Protein AF-A0A533BJF8-F1 (afdb_monomer)

pLDDT: mean 76.31, std 17.97, range [41.19, 97.44]

Mean predicted aligned error: 12.91 Å

Sequence (131 aa):
MIVFSSSARILHMNGPARALLALFGKSHELWPQMAPESMPSILTEFCYDVLAQLHRRSETQDLAQFEMRRICHMVTPPLLLTGFGVPNSTNGEIRVILTLNPLPSTPCVAANSQPLHPLADVHASVSGAIS

Solvent-accessible surface area (backbone atoms only — not comparable to full-atom values): 8268 Å² total; per-residue (Å²): 66,36,32,25,39,76,83,68,36,78,76,44,71,42,70,70,35,53,57,59,54,37,58,75,44,95,59,64,90,47,58,93,77,48,60,71,88,71,54,63,61,73,58,56,52,51,47,51,53,38,50,56,51,42,53,58,28,60,76,67,71,51,81,71,85,56,78,48,78,48,80,41,77,85,32,87,64,32,30,38,38,39,37,31,50,43,78,36,92,88,78,72,50,43,33,36,43,37,36,71,41,76,45,82,78,75,78,82,72,75,75,80,80,73,84,86,75,86,88,78,86,84,90,80,91,82,84,86,86,89,134

Secondary structure (DSSP, 8-state):
-EEE-TTS-EEEE-HHHHHHHGGG-S-TTTTTTS-GGGS-HHHHHHHHHHHHHHHHHHHTT-----EEEEEE-SSSS-EEEEEEEEE-TTT--EEEEEEEEEPP---------------------------

Foldseek 3Di:
DWKAWLQRFTPDDDDVRLVVQCQLDPCSVCVVPDGSVPRDVVVSVVQVVQSVVVVVCVVVVNPDKDKDWDWAVSGPQIWIKIKTWDADPPPRIIMIDIDIDGDDDDPPPPPPPDDDDDDDDDDDDDDDDDD

Nearest PDB structures (foldseek):
  2rs7-assembly1_A  TM=5.213E-01  e=2.007E-01  Mus musculus
  3vyx-assembly1_A  TM=5.472E-01  e=3.088E-01  Homo sapiens
  8ao0-assembly1_A  TM=4.057E-01  e=7.052E-02  synthetic construct
  8b9g-assembly1_A  TM=5.619E-01  e=8.788E-01  Drosophila melanogaster
  1xfn-assembly1_A  TM=4.361E-01  e=3.949E-01  Halorhodospira halophila

Radius of gyration: 28.49 Å; Cα contacts (8 Å, |Δi|>4): 159; chains: 1; bounding box: 38×34×111 Å

Structure (mmCIF, N/CA/C/O backbone):
data_AF-A0A533BJF8-F1
#
_entry.id   AF-A0A533BJF8-F1
#
loop_
_atom_site.group_PDB
_atom_site.id
_atom_site.type_symbol
_atom_site.label_atom_id
_atom_site.label_alt_id
_atom_site.label_comp_id
_atom_site.label_asym_id
_atom_site.label_entity_id
_atom_site.label_seq_id
_atom_site.pdbx_PDB_ins_code
_atom_site.Cartn_x
_atom_site.Cartn_y
_atom_site.Cartn_z
_atom_site.occupancy
_atom_site.B_iso_or_equiv
_atom_site.auth_seq_id
_atom_site.auth_comp_id
_atom_site.auth_asym_id
_atom_site.auth_atom_id
_atom_site.pdbx_PDB_model_num
ATOM 1 N N . MET A 1 1 ? 0.274 -7.224 -1.725 1.00 93.06 1 MET A N 1
ATOM 2 C CA . MET A 1 1 ? -0.357 -6.761 -0.478 1.00 93.06 1 MET A CA 1
ATOM 3 C C . MET A 1 1 ? 0.714 -6.504 0.569 1.00 93.06 1 MET A C 1
ATOM 5 O O . MET A 1 1 ? 1.582 -7.352 0.766 1.00 93.06 1 MET A O 1
ATOM 9 N N . ILE A 1 2 ? 0.637 -5.350 1.221 1.00 92.81 2 ILE A N 1
ATOM 10 C CA . ILE A 1 2 ? 1.441 -4.949 2.375 1.00 92.81 2 ILE A CA 1
ATOM 11 C C . ILE A 1 2 ? 0.457 -4.575 3.483 1.00 92.81 2 ILE A C 1
ATOM 13 O O . ILE A 1 2 ? -0.558 -3.943 3.203 1.00 92.81 2 ILE A O 1
ATOM 17 N N . VAL A 1 3 ? 0.729 -4.985 4.715 1.00 92.12 3 VAL A N 1
ATOM 18 C CA . VAL A 1 3 ? -0.073 -4.633 5.890 1.00 92.12 3 VAL A CA 1
ATOM 19 C C . VAL A 1 3 ? 0.779 -3.776 6.806 1.00 92.12 3 VAL A C 1
ATOM 21 O O . VAL A 1 3 ? 1.897 -4.169 7.142 1.00 92.12 3 VAL A O 1
ATOM 24 N N . PHE A 1 4 ? 0.237 -2.641 7.225 1.00 90.75 4 PHE A N 1
ATOM 25 C CA . PHE A 1 4 ? 0.873 -1.702 8.135 1.00 90.75 4 PHE A CA 1
ATOM 26 C C . PHE A 1 4 ? 0.119 -1.617 9.462 1.00 90.75 4 PHE A C 1
ATOM 28 O O . PHE A 1 4 ? -1.103 -1.783 9.507 1.00 90.75 4 PHE A O 1
ATOM 35 N N . SER A 1 5 ? 0.858 -1.344 10.536 1.00 88.19 5 SER A N 1
ATOM 36 C CA . SER A 1 5 ? 0.302 -0.945 11.828 1.00 88.19 5 SER A CA 1
ATOM 37 C C . SER A 1 5 ? -0.193 0.505 11.806 1.00 88.19 5 SER A C 1
ATOM 39 O O . SER A 1 5 ? 0.076 1.255 10.865 1.00 88.19 5 SER A O 1
ATOM 41 N N . SER A 1 6 ? -0.845 0.928 12.889 1.00 86.25 6 SER A N 1
ATOM 42 C CA . SER A 1 6 ? -1.243 2.321 13.134 1.00 86.25 6 SER A CA 1
ATOM 43 C C . SER A 1 6 ? -0.069 3.309 1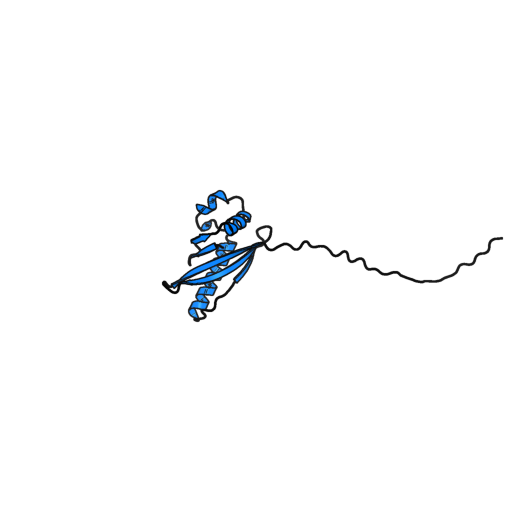3.179 1.00 86.25 6 SER A C 1
ATOM 45 O O . SER A 1 6 ? -0.263 4.500 12.969 1.00 86.25 6 SER A O 1
ATOM 47 N N . SER A 1 7 ? 1.157 2.828 13.405 1.00 85.19 7 SER A N 1
ATOM 48 C CA . SER A 1 7 ? 2.396 3.623 13.353 1.00 85.19 7 SER A CA 1
ATOM 49 C C . SER A 1 7 ? 3.127 3.497 12.009 1.00 85.19 7 SER A C 1
ATOM 51 O O . SER A 1 7 ? 4.339 3.679 11.958 1.00 85.19 7 SER A O 1
ATOM 53 N N . ALA A 1 8 ? 2.426 3.091 10.943 1.00 85.19 8 ALA A N 1
ATOM 54 C CA . ALA A 1 8 ? 2.981 2.868 9.605 1.00 85.19 8 ALA A CA 1
ATOM 55 C C . ALA A 1 8 ? 4.168 1.877 9.555 1.00 85.19 8 ALA A C 1
ATOM 57 O O . ALA A 1 8 ? 4.993 1.917 8.643 1.00 85.19 8 ALA A O 1
ATOM 58 N N . ARG A 1 9 ? 4.251 0.932 10.504 1.00 85.75 9 ARG A N 1
ATOM 59 C CA . ARG A 1 9 ? 5.259 -0.142 10.477 1.00 85.75 9 ARG A CA 1
ATOM 60 C C . ARG A 1 9 ? 4.735 -1.329 9.682 1.00 85.75 9 ARG A C 1
ATOM 62 O O . ARG A 1 9 ? 3.589 -1.729 9.871 1.00 85.75 9 ARG A O 1
ATOM 69 N N . ILE A 1 10 ? 5.572 -1.929 8.839 1.00 86.88 10 ILE A N 1
ATOM 70 C CA . ILE A 1 10 ? 5.205 -3.129 8.078 1.00 86.88 10 ILE A CA 1
ATOM 71 C C . ILE A 1 10 ? 4.997 -4.293 9.052 1.00 86.88 10 ILE A C 1
ATOM 73 O O . ILE A 1 10 ? 5.917 -4.700 9.755 1.00 86.88 10 ILE A O 1
ATOM 77 N N . LEU A 1 11 ? 3.789 -4.845 9.063 1.00 88.62 11 LEU A N 1
ATOM 78 C CA . LEU A 1 11 ? 3.435 -6.064 9.791 1.00 88.62 11 LEU A CA 1
ATOM 79 C C . LEU A 1 11 ? 3.532 -7.296 8.890 1.00 88.62 11 LEU A C 1
ATOM 81 O O . LEU A 1 11 ? 3.864 -8.386 9.345 1.00 88.62 11 LEU A O 1
ATOM 85 N N . HIS A 1 12 ? 3.228 -7.128 7.603 1.00 89.81 12 HIS A N 1
ATOM 86 C CA . HIS A 1 12 ? 3.287 -8.201 6.621 1.00 89.81 12 HIS A CA 1
ATOM 87 C C . HIS A 1 12 ? 3.536 -7.650 5.217 1.00 89.81 12 HIS A C 1
ATOM 89 O O . HIS A 1 12 ? 3.031 -6.591 4.852 1.00 89.81 12 HIS A O 1
ATOM 95 N N . MET A 1 13 ? 4.263 -8.407 4.397 1.00 89.56 13 MET A N 1
ATOM 96 C CA . MET A 1 13 ? 4.459 -8.120 2.979 1.00 89.56 13 MET A CA 1
ATOM 97 C C . MET A 1 13 ? 4.541 -9.426 2.197 1.00 89.56 13 MET A C 1
ATOM 99 O O . MET A 1 13 ? 5.425 -10.250 2.445 1.00 89.56 13 MET A O 1
ATOM 103 N N . ASN A 1 14 ? 3.646 -9.588 1.223 1.00 90.75 14 ASN A N 1
ATOM 104 C CA . ASN A 1 14 ? 3.658 -10.758 0.354 1.00 90.75 14 ASN A CA 1
ATOM 105 C C . ASN A 1 14 ? 4.716 -10.647 -0.765 1.00 90.75 14 ASN A C 1
ATOM 107 O O . ASN A 1 14 ? 5.244 -9.569 -1.045 1.00 90.75 14 ASN A O 1
ATOM 111 N N . GLY A 1 15 ? 5.016 -11.774 -1.419 1.00 89.00 15 GLY A N 1
ATOM 112 C CA . GLY A 1 15 ? 6.028 -11.860 -2.483 1.00 89.00 15 GLY A CA 1
ATOM 113 C C . GLY A 1 15 ? 5.815 -10.874 -3.643 1.00 89.00 15 GLY A C 1
ATOM 114 O O . GLY A 1 15 ? 6.734 -10.115 -3.944 1.00 89.00 15 GLY A O 1
ATOM 115 N N . PRO A 1 16 ? 4.615 -10.801 -4.254 1.00 92.50 16 PRO A N 1
ATOM 116 C CA . PRO A 1 16 ? 4.354 -9.863 -5.347 1.00 92.50 16 PRO A CA 1
ATOM 117 C C . PRO A 1 16 ? 4.570 -8.392 -4.974 1.00 92.50 16 PRO A C 1
ATOM 119 O O . PRO A 1 16 ? 5.149 -7.643 -5.753 1.00 92.50 16 PRO A O 1
ATOM 122 N N . ALA A 1 17 ? 4.158 -7.967 -3.772 1.00 91.25 17 ALA A N 1
ATOM 123 C CA . ALA A 1 17 ? 4.425 -6.600 -3.327 1.00 91.25 17 ALA A CA 1
ATOM 124 C C . ALA A 1 17 ? 5.924 -6.336 -3.175 1.00 91.25 17 ALA A C 1
ATOM 126 O O . ALA A 1 17 ? 6.391 -5.285 -3.597 1.00 91.25 17 ALA A O 1
ATOM 127 N N . ARG A 1 18 ? 6.677 -7.296 -2.627 1.00 87.88 18 ARG A N 1
ATOM 128 C CA . ARG A 1 18 ? 8.136 -7.195 -2.501 1.00 87.88 18 ARG A CA 1
ATOM 129 C C . ARG A 1 18 ? 8.815 -7.030 -3.863 1.00 87.88 18 ARG A C 1
ATOM 131 O O . ARG A 1 18 ? 9.669 -6.163 -4.010 1.00 87.88 18 ARG A O 1
ATOM 138 N N . ALA A 1 19 ? 8.386 -7.802 -4.861 1.00 87.62 19 ALA A N 1
ATOM 139 C CA . ALA A 1 19 ? 8.899 -7.698 -6.226 1.00 87.62 19 ALA A CA 1
ATOM 140 C C . ALA A 1 19 ? 8.613 -6.322 -6.855 1.00 87.62 19 ALA A C 1
ATOM 142 O O . ALA A 1 19 ? 9.489 -5.742 -7.487 1.00 87.62 19 ALA A O 1
ATOM 143 N N . LEU A 1 20 ? 7.416 -5.762 -6.645 1.00 90.19 20 LEU A N 1
ATOM 144 C CA . LEU A 1 20 ? 7.073 -4.424 -7.146 1.00 90.19 20 LEU A CA 1
ATOM 145 C C . LEU A 1 20 ? 7.812 -3.306 -6.405 1.00 90.19 20 LEU A C 1
ATOM 147 O O . LEU A 1 20 ? 8.180 -2.305 -7.012 1.00 90.19 20 LEU A O 1
ATOM 151 N N . LEU A 1 21 ? 8.075 -3.476 -5.110 1.00 87.12 21 LEU A N 1
ATOM 152 C CA . LEU A 1 21 ? 8.885 -2.532 -4.339 1.00 87.12 21 LEU A CA 1
ATOM 153 C C . LEU A 1 21 ? 10.341 -2.499 -4.797 1.00 87.12 21 LEU A C 1
ATOM 155 O O . LEU A 1 21 ? 10.958 -1.438 -4.764 1.00 87.12 21 LEU A O 1
ATOM 159 N N . ALA A 1 22 ? 10.867 -3.622 -5.293 1.00 83.31 22 ALA A N 1
ATOM 160 C CA . ALA A 1 22 ? 12.203 -3.687 -5.883 1.00 83.31 22 ALA A CA 1
ATOM 161 C C . ALA A 1 22 ? 12.383 -2.717 -7.066 1.00 83.31 22 ALA A C 1
ATOM 163 O O . ALA A 1 22 ? 13.503 -2.310 -7.365 1.00 83.31 22 ALA A O 1
ATOM 164 N N . LEU A 1 23 ? 11.292 -2.308 -7.726 1.00 85.56 23 LEU A N 1
ATOM 165 C CA . LEU A 1 23 ? 11.344 -1.349 -8.831 1.00 85.56 23 LEU A CA 1
ATOM 166 C C . LEU A 1 23 ? 11.779 0.054 -8.380 1.00 85.56 23 LEU A C 1
ATOM 168 O O . LEU A 1 23 ? 12.269 0.822 -9.202 1.00 85.56 23 LEU A O 1
ATOM 172 N N . PHE A 1 24 ? 11.641 0.387 -7.091 1.00 82.94 24 PHE A N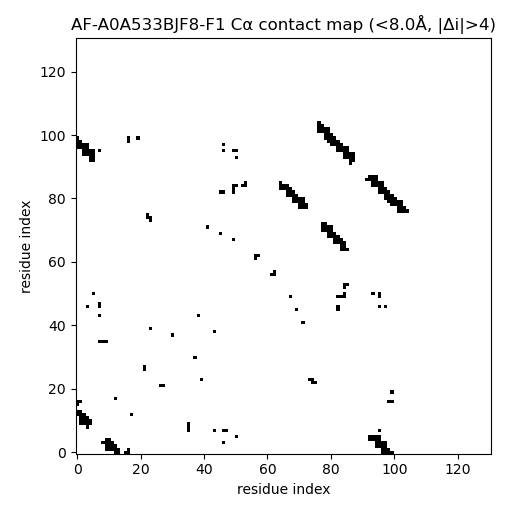 1
ATOM 173 C CA . PHE A 1 24 ? 12.067 1.677 -6.539 1.00 82.94 24 PHE A CA 1
ATOM 174 C C . PHE A 1 24 ? 13.594 1.787 -6.354 1.00 82.94 24 PHE A C 1
ATOM 176 O O . PHE A 1 24 ? 14.085 2.880 -6.080 1.00 82.94 24 PHE A O 1
ATOM 183 N N . GLY A 1 25 ? 14.366 0.701 -6.512 1.00 70.56 25 GLY A N 1
ATOM 184 C CA . GLY A 1 25 ? 15.833 0.738 -6.454 1.00 70.56 25 GLY A CA 1
ATOM 185 C C . GLY A 1 25 ? 16.500 -0.584 -6.048 1.00 70.56 25 GLY A C 1
ATOM 186 O O . GLY A 1 25 ? 15.856 -1.516 -5.578 1.00 70.56 25 GLY A O 1
ATOM 187 N N . LYS A 1 26 ? 17.834 -0.654 -6.198 1.00 54.59 26 LYS A N 1
A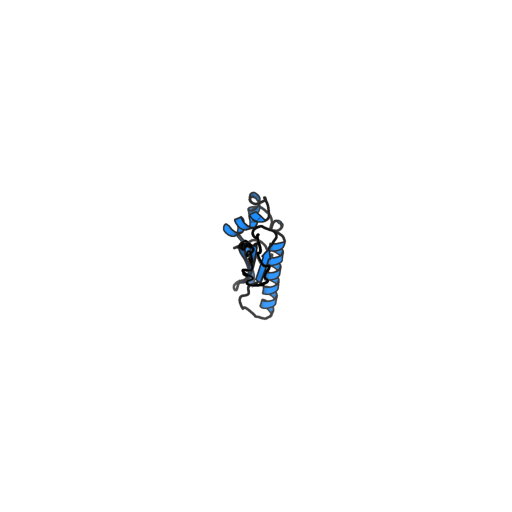TOM 188 C CA . LYS A 1 26 ? 18.668 -1.876 -6.081 1.00 54.59 26 LYS A CA 1
ATOM 189 C C . LYS A 1 26 ? 18.748 -2.530 -4.685 1.00 54.59 26 LYS A C 1
ATOM 191 O O . LYS A 1 26 ? 19.473 -3.505 -4.522 1.00 54.59 26 LYS A O 1
ATOM 196 N N . SER A 1 27 ? 18.024 -2.053 -3.677 1.00 51.16 27 SER A N 1
ATOM 197 C CA . SER A 1 27 ? 18.207 -2.473 -2.274 1.00 51.16 27 SER A CA 1
ATOM 198 C C . SER A 1 27 ? 17.443 -3.748 -1.871 1.00 51.16 27 SER A C 1
ATOM 200 O O . SER A 1 27 ? 17.300 -4.017 -0.680 1.00 51.16 27 SER A O 1
ATOM 202 N N . HIS A 1 28 ? 16.944 -4.539 -2.830 1.00 49.12 28 HIS A N 1
ATOM 203 C CA . HIS A 1 28 ? 16.034 -5.676 -2.602 1.00 49.12 28 HIS A CA 1
ATOM 204 C C . HIS A 1 28 ? 16.537 -6.705 -1.567 1.00 49.12 28 HIS A C 1
ATOM 206 O O . HIS A 1 28 ? 15.730 -7.287 -0.842 1.00 49.12 28 HIS A O 1
ATOM 212 N N . GLU A 1 29 ? 17.853 -6.899 -1.444 1.00 49.56 29 GLU A N 1
ATOM 213 C CA . GLU A 1 29 ? 18.448 -7.877 -0.518 1.00 49.56 29 GLU A CA 1
ATOM 214 C C . GLU A 1 29 ? 18.397 -7.449 0.960 1.00 49.56 29 GLU A C 1
ATOM 216 O O . GLU A 1 29 ? 18.461 -8.295 1.849 1.00 49.56 29 GLU A O 1
ATOM 221 N N . LEU A 1 30 ? 18.218 -6.155 1.247 1.00 51.31 3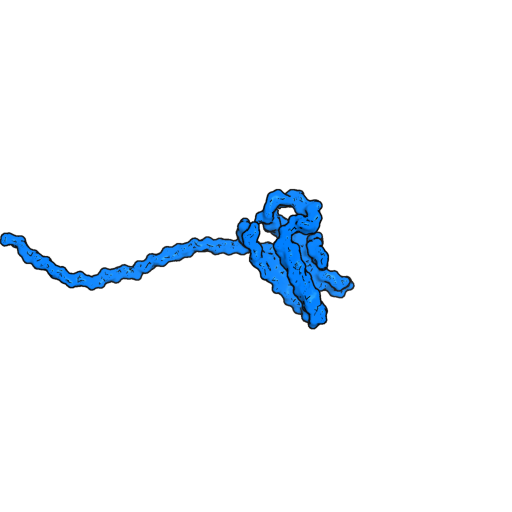0 LEU A N 1
ATOM 222 C CA . LEU A 1 30 ? 18.281 -5.609 2.611 1.00 51.31 30 LEU A CA 1
ATOM 223 C C . LEU A 1 30 ? 16.905 -5.325 3.227 1.00 51.31 30 LEU A C 1
ATOM 225 O O . LEU A 1 30 ? 16.804 -5.096 4.428 1.00 51.31 30 LEU A O 1
ATOM 229 N N . TRP A 1 31 ? 15.825 -5.380 2.447 1.00 55.47 31 TRP A N 1
ATOM 230 C CA . TRP A 1 31 ? 14.481 -4.994 2.898 1.00 55.47 31 TRP A CA 1
ATOM 231 C C . TRP A 1 31 ? 13.863 -5.823 4.036 1.00 55.47 31 TRP A C 1
ATOM 233 O O . TRP A 1 31 ? 13.112 -5.246 4.818 1.00 55.47 31 TRP A O 1
ATOM 243 N N . PRO A 1 32 ? 14.141 -7.134 4.201 1.00 48.41 32 PRO A N 1
ATOM 244 C CA . PRO A 1 32 ? 13.693 -7.860 5.393 1.00 48.41 32 PRO A CA 1
ATOM 245 C C . PRO A 1 32 ? 14.340 -7.352 6.695 1.00 48.41 32 PRO A C 1
ATOM 247 O O . PRO A 1 32 ? 13.779 -7.567 7.763 1.00 48.41 32 PRO A O 1
ATOM 250 N N . GLN A 1 33 ? 15.510 -6.709 6.596 1.00 48.75 33 GLN A N 1
ATOM 251 C CA . GLN A 1 33 ? 16.366 -6.279 7.712 1.00 48.75 33 GLN A CA 1
ATOM 252 C C . GLN A 1 33 ? 16.363 -4.753 7.910 1.00 48.75 33 GLN A C 1
ATOM 254 O O . GLN A 1 33 ? 16.933 -4.237 8.868 1.00 48.75 33 GLN A O 1
ATOM 259 N N . MET A 1 34 ? 15.768 -4.013 6.979 1.00 49.12 34 MET A N 1
ATOM 260 C CA . MET A 1 34 ? 15.799 -2.560 6.954 1.00 49.12 34 MET A CA 1
ATOM 261 C C . MET A 1 34 ? 14.678 -1.991 7.831 1.00 49.12 34 MET A C 1
ATOM 263 O O . MET A 1 34 ? 13.522 -2.408 7.741 1.00 49.12 34 MET A O 1
ATOM 267 N N . ALA A 1 35 ? 15.027 -1.038 8.697 1.00 52.41 35 ALA A N 1
ATOM 268 C CA . ALA A 1 35 ? 14.076 -0.341 9.558 1.00 52.41 35 ALA A CA 1
ATOM 269 C C . ALA A 1 35 ? 12.966 0.338 8.717 1.00 52.41 35 ALA A C 1
ATOM 271 O O . ALA A 1 35 ? 13.210 0.647 7.546 1.00 52.41 35 ALA A O 1
ATOM 272 N N . PRO A 1 36 ? 11.759 0.583 9.274 1.00 50.34 36 PRO A N 1
ATOM 273 C CA . PRO A 1 36 ? 10.624 1.203 8.571 1.00 50.34 36 PRO A CA 1
ATOM 274 C C . PRO A 1 36 ? 10.973 2.470 7.770 1.00 50.34 36 PRO A C 1
ATOM 276 O O . PRO A 1 36 ? 10.358 2.726 6.737 1.00 50.34 36 PRO A O 1
ATOM 279 N N . GLU A 1 37 ? 12.015 3.193 8.192 1.00 52.28 37 GLU A N 1
ATOM 280 C CA . GLU A 1 37 ? 12.620 4.346 7.500 1.00 52.28 37 GLU A CA 1
ATOM 281 C C . GLU A 1 37 ? 13.118 4.052 6.065 1.00 52.28 37 GLU A C 1
ATOM 283 O O . GLU A 1 37 ? 13.420 4.975 5.316 1.00 52.28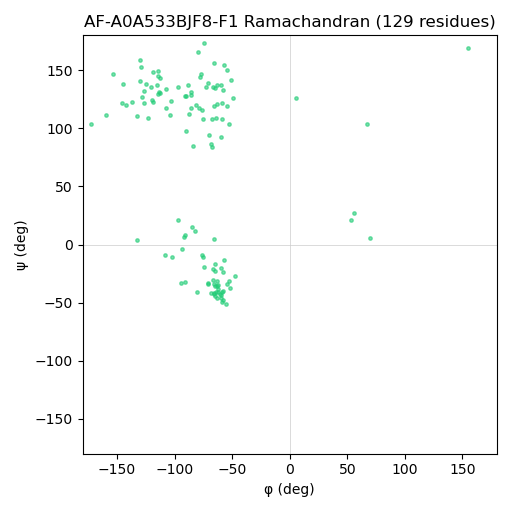 37 GLU A O 1
ATOM 288 N N . SER A 1 38 ? 13.222 2.782 5.666 1.00 64.44 38 SER A N 1
ATOM 289 C CA . SER A 1 38 ? 13.784 2.355 4.372 1.00 64.44 38 SER A CA 1
ATOM 290 C C . SER A 1 38 ? 12.732 2.160 3.275 1.00 64.44 38 SER A C 1
ATOM 292 O O . SER A 1 38 ? 13.066 1.846 2.131 1.00 64.44 38 SER A O 1
ATOM 294 N N . MET A 1 39 ? 11.451 2.310 3.622 1.00 74.25 39 MET A N 1
ATOM 295 C CA . MET A 1 39 ? 10.352 2.321 2.662 1.00 74.25 39 MET A CA 1
ATOM 296 C C . MET A 1 39 ? 10.396 3.629 1.845 1.00 74.25 39 MET A C 1
ATOM 298 O O . MET A 1 39 ? 10.609 4.691 2.432 1.00 74.25 39 MET A O 1
ATOM 302 N N . PRO A 1 40 ? 10.146 3.606 0.519 1.00 81.56 40 PRO A N 1
ATOM 303 C CA . PRO A 1 40 ? 9.958 4.806 -0.279 1.00 81.56 40 PRO A CA 1
ATOM 304 C C . PRO A 1 40 ? 8.951 5.728 0.399 1.00 81.56 40 PRO A C 1
ATOM 306 O O . PRO A 1 40 ? 7.831 5.301 0.697 1.00 81.56 40 PRO A O 1
ATOM 309 N N . SER A 1 41 ? 9.346 6.983 0.623 1.00 83.06 41 SER A N 1
ATOM 310 C CA . SER A 1 41 ? 8.546 7.954 1.377 1.00 83.06 41 SER A CA 1
ATOM 311 C C . SER A 1 41 ? 7.120 8.054 0.843 1.00 83.06 41 SER A C 1
ATOM 313 O O . SER A 1 41 ? 6.181 8.062 1.627 1.00 83.06 41 SER A O 1
ATOM 315 N N . ILE A 1 42 ? 6.943 7.973 -0.480 1.00 87.50 42 ILE A N 1
ATOM 316 C CA . ILE A 1 42 ? 5.636 8.001 -1.146 1.00 87.50 42 ILE A CA 1
ATOM 317 C C . ILE A 1 42 ? 4.648 6.944 -0.628 1.00 87.50 42 ILE A C 1
ATOM 319 O O . ILE A 1 42 ? 3.442 7.189 -0.583 1.00 87.50 42 ILE A O 1
ATOM 323 N N . LEU A 1 43 ? 5.134 5.763 -0.237 1.00 88.25 43 LEU A N 1
ATOM 324 C CA . LEU A 1 43 ? 4.293 4.688 0.289 1.00 88.25 43 LEU A CA 1
ATOM 325 C C . LEU A 1 43 ? 3.966 4.924 1.756 1.00 88.25 43 LEU A C 1
ATOM 327 O O . LEU A 1 43 ? 2.825 4.718 2.162 1.00 88.25 43 LEU A O 1
ATOM 331 N N . THR A 1 44 ? 4.948 5.381 2.529 1.00 87.12 44 THR A N 1
ATOM 332 C CA . THR A 1 44 ? 4.770 5.736 3.937 1.00 87.12 44 THR A CA 1
ATOM 333 C C . THR A 1 44 ? 3.790 6.904 4.087 1.00 87.12 44 THR A C 1
ATOM 335 O O . THR A 1 44 ? 2.841 6.811 4.860 1.00 87.12 44 THR A O 1
ATOM 338 N N . GLU A 1 45 ? 3.943 7.957 3.284 1.00 91.25 45 GLU A N 1
ATOM 339 C CA . GLU A 1 45 ? 3.027 9.101 3.198 1.00 91.25 45 GLU A CA 1
ATOM 340 C C . GLU A 1 45 ? 1.612 8.657 2.824 1.00 91.25 45 GLU A C 1
ATOM 342 O O . GLU A 1 45 ? 0.648 9.011 3.497 1.00 91.25 45 GLU A O 1
ATOM 347 N N . PHE A 1 46 ? 1.478 7.811 1.797 1.00 94.62 46 PHE A N 1
ATOM 348 C CA . PHE A 1 46 ? 0.173 7.284 1.410 1.00 94.62 46 PHE A CA 1
ATOM 349 C C . PHE A 1 46 ? -0.477 6.451 2.527 1.00 94.62 46 PHE A C 1
ATOM 351 O O . PHE A 1 46 ? -1.690 6.514 2.714 1.00 94.62 46 PHE A O 1
ATOM 358 N N . CYS A 1 47 ? 0.305 5.707 3.313 1.00 92.19 47 CYS A N 1
ATOM 359 C CA . CYS A 1 47 ? -0.219 4.996 4.479 1.00 92.19 47 CYS A CA 1
ATOM 360 C C . CYS A 1 47 ? -0.709 5.959 5.567 1.00 92.19 47 CYS A C 1
ATOM 362 O O . CYS A 1 47 ? -1.779 5.728 6.130 1.00 92.19 47 CYS A O 1
ATOM 364 N N . TYR A 1 48 ? 0.022 7.043 5.839 1.00 92.75 48 TYR A N 1
ATOM 365 C CA . TYR A 1 48 ? -0.424 8.075 6.779 1.00 92.75 48 TYR A CA 1
ATOM 366 C C . TYR A 1 48 ? -1.715 8.760 6.323 1.00 92.75 48 TYR A C 1
ATOM 368 O O . TYR A 1 48 ? -2.598 8.987 7.149 1.00 92.75 48 TYR A O 1
ATOM 376 N N . ASP A 1 49 ? -1.879 9.002 5.022 1.00 95.12 49 ASP A N 1
ATOM 377 C CA . ASP A 1 49 ? -3.122 9.547 4.467 1.00 95.12 49 ASP A CA 1
ATOM 378 C C . ASP A 1 49 ? -4.321 8.615 4.727 1.00 95.12 49 ASP A C 1
ATOM 380 O O . ASP A 1 49 ? -5.396 9.070 5.131 1.00 95.12 49 ASP A O 1
ATOM 384 N N . VAL A 1 50 ? -4.132 7.300 4.552 1.00 94.44 50 VAL A N 1
ATOM 385 C CA . VAL A 1 50 ? -5.161 6.284 4.844 1.00 94.44 50 VAL A CA 1
ATOM 386 C C . VAL A 1 50 ? -5.485 6.241 6.336 1.00 94.44 50 VAL A C 1
ATOM 388 O O . VAL A 1 50 ? -6.659 6.223 6.704 1.00 94.44 50 VAL A O 1
ATOM 391 N N . LEU A 1 51 ? -4.470 6.276 7.204 1.00 91.19 51 LEU A N 1
ATOM 392 C CA . LEU A 1 51 ? -4.660 6.325 8.657 1.00 91.19 51 LEU A CA 1
ATOM 393 C C . LEU A 1 51 ? -5.450 7.566 9.083 1.00 91.19 51 LEU A C 1
ATOM 395 O O . LEU A 1 51 ? -6.410 7.455 9.842 1.00 91.19 51 LEU A O 1
ATOM 399 N N . ALA A 1 52 ? -5.097 8.738 8.555 1.00 92.00 52 ALA A N 1
ATOM 400 C CA . ALA A 1 52 ? -5.781 9.990 8.859 1.00 92.00 52 ALA A CA 1
ATOM 401 C C . ALA A 1 52 ? -7.249 9.983 8.400 1.00 92.00 52 ALA A C 1
ATOM 403 O O . ALA A 1 52 ? -8.115 10.556 9.063 1.00 92.00 52 ALA A O 1
ATOM 404 N N . GLN A 1 53 ? -7.557 9.339 7.270 1.00 91.69 53 GLN A N 1
ATOM 405 C CA . GLN A 1 53 ? -8.943 9.145 6.837 1.00 91.69 53 GLN A CA 1
ATOM 406 C C . GLN A 1 53 ? -9.705 8.181 7.749 1.00 91.69 53 GLN A C 1
ATOM 408 O O . GLN A 1 53 ? -10.846 8.467 8.106 1.00 91.69 53 GLN A O 1
ATOM 413 N N . LEU A 1 54 ? -9.082 7.077 8.168 1.00 88.06 54 LEU A N 1
ATOM 414 C CA . LEU A 1 54 ? -9.726 6.129 9.075 1.00 88.06 54 LEU A CA 1
ATOM 415 C C . LEU A 1 54 ? -9.992 6.746 10.455 1.00 88.06 54 LEU A C 1
ATOM 417 O O . LEU A 1 54 ? -11.089 6.574 10.979 1.00 88.06 54 LEU A O 1
ATOM 421 N N . HIS A 1 55 ? -9.049 7.507 11.019 1.00 86.69 55 HIS A N 1
ATOM 422 C CA . HIS A 1 55 ? -9.257 8.199 12.296 1.00 86.69 55 HIS A CA 1
ATOM 423 C C . HIS A 1 55 ? -10.450 9.160 12.237 1.00 86.69 55 HIS A C 1
ATOM 425 O O . HIS A 1 55 ? -11.360 9.043 13.054 1.00 86.69 55 HIS A O 1
ATOM 431 N N . ARG A 1 56 ? -10.525 10.020 11.214 1.00 87.50 56 ARG A N 1
ATOM 432 C CA . ARG A 1 56 ? -11.665 10.938 11.042 1.00 87.50 56 ARG A CA 1
ATOM 433 C C . ARG A 1 56 ? -13.005 10.213 10.941 1.00 87.50 56 ARG A C 1
ATOM 435 O O . ARG A 1 56 ? -13.988 10.653 11.521 1.00 87.50 56 ARG A O 1
ATOM 442 N N . ARG A 1 57 ? -13.049 9.086 10.230 1.00 84.62 57 ARG A N 1
ATOM 443 C CA . ARG A 1 57 ? -14.272 8.277 10.097 1.00 84.62 57 ARG A CA 1
ATOM 444 C C . ARG A 1 57 ? -14.655 7.561 11.390 1.00 84.62 57 ARG A C 1
ATOM 446 O O . ARG A 1 57 ? -15.840 7.416 11.684 1.00 84.62 57 ARG A O 1
ATOM 453 N N . SER A 1 58 ? -13.661 7.152 12.180 1.00 79.69 58 SER A N 1
ATOM 454 C CA . SER A 1 58 ? -13.900 6.548 13.492 1.00 79.69 58 SER A CA 1
ATOM 455 C C . SER A 1 58 ? -14.545 7.536 14.470 1.00 79.69 58 SER A C 1
ATOM 457 O O . SER A 1 58 ? -15.442 7.148 15.214 1.00 79.69 58 SER A O 1
ATOM 459 N N . GLU A 1 59 ? -14.175 8.820 14.404 1.00 80.00 59 GLU A N 1
ATOM 460 C CA . GLU A 1 59 ? -14.791 9.892 15.200 1.00 80.00 59 GLU A CA 1
ATOM 461 C C . GLU A 1 59 ? -16.261 10.123 14.822 1.00 80.00 59 GLU A C 1
ATOM 463 O O . GLU A 1 59 ? -17.087 10.408 15.687 1.00 80.00 59 GLU A O 1
ATOM 468 N N . THR A 1 60 ? -16.616 9.956 13.544 1.00 79.50 60 THR A N 1
ATOM 469 C CA . THR A 1 60 ? -17.984 10.168 13.045 1.00 79.50 60 THR A CA 1
ATOM 470 C C . THR A 1 60 ? -18.856 8.909 13.067 1.00 79.50 60 THR A C 1
ATOM 472 O O . THR A 1 60 ? -19.952 8.939 12.513 1.00 79.50 60 THR A O 1
ATOM 475 N N . GLN A 1 61 ? -18.389 7.803 13.668 1.00 69.31 61 GLN A N 1
ATOM 476 C CA . GLN A 1 61 ? -19.043 6.479 13.643 1.00 69.31 61 GLN A CA 1
ATOM 477 C C . GLN A 1 61 ? -19.375 5.970 12.223 1.00 69.31 61 GLN A C 1
ATOM 479 O O . GLN A 1 61 ? -20.207 5.078 12.049 1.00 69.31 61 GLN A O 1
ATOM 484 N N . ASP A 1 62 ? -18.695 6.497 11.201 1.00 71.38 62 ASP A N 1
ATOM 485 C CA . ASP A 1 62 ? -18.831 6.040 9.821 1.00 71.38 62 ASP A CA 1
ATOM 486 C C . ASP A 1 62 ? -17.914 4.832 9.616 1.00 71.38 62 ASP A C 1
ATOM 488 O O . ASP A 1 62 ? -16.763 4.943 9.197 1.00 71.38 62 ASP A O 1
ATOM 492 N N . LEU A 1 63 ? -18.423 3.655 9.981 1.00 63.47 63 LEU A N 1
ATOM 493 C CA . LEU A 1 63 ? -17.696 2.387 9.892 1.00 63.47 63 LEU A CA 1
ATOM 494 C C . LEU A 1 63 ? -17.733 1.771 8.484 1.00 63.47 63 LEU A C 1
ATOM 496 O O . LEU A 1 63 ? -17.375 0.602 8.314 1.00 63.47 63 LEU A O 1
ATOM 500 N N . ALA A 1 64 ? -18.175 2.520 7.469 1.00 72.06 64 ALA A N 1
ATOM 501 C CA . ALA A 1 64 ? -18.137 2.046 6.097 1.00 72.06 64 ALA A CA 1
ATOM 502 C C . ALA A 1 64 ? -16.686 1.810 5.648 1.00 72.06 64 ALA A C 1
ATOM 504 O O . ALA A 1 64 ? -15.785 2.619 5.891 1.00 72.06 64 ALA A O 1
ATOM 505 N N . GLN A 1 65 ? -16.463 0.693 4.953 1.00 72.69 65 GLN A N 1
ATOM 506 C CA . GLN A 1 65 ? -15.182 0.441 4.300 1.00 72.69 65 GLN A CA 1
ATOM 507 C C . GLN A 1 65 ? -14.904 1.553 3.285 1.00 72.69 65 GLN A C 1
ATOM 509 O O . GLN A 1 65 ? -15.792 1.955 2.531 1.00 72.69 65 GLN A O 1
ATOM 514 N N . PHE A 1 66 ? -13.664 2.033 3.252 1.00 87.06 66 PHE A N 1
ATOM 515 C CA . PHE A 1 66 ? -13.234 3.037 2.290 1.00 87.06 66 PHE A CA 1
ATOM 516 C C . PHE A 1 66 ? -11.953 2.612 1.585 1.00 87.06 66 PHE A C 1
ATOM 518 O O . PHE A 1 66 ? -11.122 1.881 2.128 1.00 87.06 66 PHE A O 1
ATOM 525 N N . GLU A 1 67 ? -11.805 3.122 0.370 1.00 92.44 67 GLU A N 1
ATOM 526 C CA . GLU A 1 67 ? -10.644 2.920 -0.479 1.00 92.44 67 GLU A CA 1
ATOM 527 C C . GLU A 1 67 ? -10.016 4.278 -0.796 1.00 92.44 67 GLU A C 1
ATOM 529 O O . GLU A 1 67 ? -10.709 5.235 -1.147 1.00 92.44 67 GLU A O 1
ATOM 534 N N . MET A 1 68 ? -8.693 4.358 -0.704 1.00 95.69 68 MET A N 1
ATOM 535 C CA . MET A 1 68 ? -7.913 5.454 -1.272 1.00 95.69 68 MET A CA 1
ATOM 536 C C . MET A 1 68 ? -7.058 4.927 -2.411 1.00 95.69 68 MET A C 1
ATOM 538 O O . MET A 1 68 ? -6.527 3.821 -2.329 1.00 95.69 68 MET A O 1
ATOM 542 N N . ARG A 1 69 ? -6.884 5.730 -3.463 1.00 97.00 69 ARG A N 1
ATOM 543 C CA . ARG A 1 69 ? -6.075 5.375 -4.634 1.00 97.00 69 ARG A CA 1
ATOM 544 C C . ARG A 1 69 ? -5.097 6.492 -4.973 1.00 97.00 69 ARG A C 1
ATOM 546 O O . ARG A 1 69 ? -5.458 7.664 -4.919 1.00 97.00 69 ARG A O 1
ATOM 553 N N . ARG A 1 70 ? -3.876 6.131 -5.364 1.00 96.31 70 ARG A N 1
ATOM 554 C CA . ARG A 1 70 ? -2.852 7.061 -5.863 1.00 96.31 70 ARG A CA 1
ATOM 555 C C . ARG A 1 70 ? -2.035 6.381 -6.955 1.00 96.31 70 ARG A C 1
ATOM 557 O O . ARG A 1 70 ? -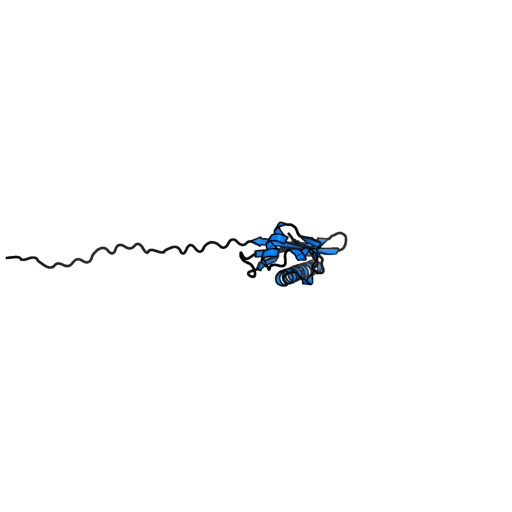1.686 5.215 -6.818 1.00 96.31 70 ARG A O 1
ATOM 564 N N . ILE A 1 71 ? -1.717 7.095 -8.032 1.00 95.38 71 ILE A N 1
ATOM 565 C CA . ILE A 1 71 ? -0.776 6.600 -9.045 1.00 95.38 71 ILE A CA 1
ATOM 566 C C . ILE A 1 71 ? 0.631 7.061 -8.659 1.00 95.38 71 ILE A C 1
ATOM 568 O O . ILE A 1 71 ? 0.859 8.239 -8.394 1.00 95.38 71 ILE A O 1
ATOM 572 N N . CYS A 1 72 ? 1.572 6.123 -8.606 1.00 92.62 72 CYS A N 1
ATOM 573 C CA . CYS A 1 72 ? 2.981 6.360 -8.343 1.00 92.62 72 CYS A CA 1
ATOM 574 C C . CYS A 1 72 ? 3.775 6.260 -9.650 1.00 92.62 72 CYS A C 1
ATOM 576 O O . CYS A 1 72 ? 3.928 5.177 -10.215 1.00 92.62 72 CYS A O 1
ATOM 578 N N . HIS A 1 73 ? 4.300 7.397 -10.106 1.00 91.94 73 HIS A N 1
ATOM 579 C CA . HIS A 1 73 ? 5.091 7.510 -11.337 1.00 91.94 73 HIS A CA 1
ATOM 580 C C . HIS A 1 73 ? 6.607 7.361 -11.114 1.00 91.94 73 HIS A C 1
ATOM 582 O O . HIS A 1 73 ? 7.383 7.561 -12.040 1.00 91.94 73 HIS A O 1
ATOM 588 N N . MET A 1 74 ? 7.044 7.019 -9.896 1.00 87.38 74 MET A N 1
ATOM 589 C CA . MET A 1 74 ? 8.471 6.905 -9.552 1.00 87.38 74 MET A CA 1
ATOM 590 C C . MET A 1 74 ? 9.140 5.636 -10.097 1.00 87.38 74 MET A C 1
ATOM 592 O O . MET A 1 74 ? 10.358 5.511 -10.037 1.00 87.38 74 MET A O 1
ATOM 596 N N . VAL A 1 75 ? 8.352 4.690 -10.604 1.00 87.44 75 VAL A N 1
ATOM 597 C CA . VAL A 1 75 ? 8.823 3.420 -11.160 1.00 87.44 75 VAL A CA 1
ATOM 598 C C . VAL A 1 75 ? 8.193 3.185 -12.526 1.00 87.44 75 VAL A C 1
ATOM 600 O O . VAL A 1 75 ? 7.156 3.766 -12.850 1.00 87.44 75 VAL A O 1
ATOM 603 N N . THR A 1 76 ? 8.828 2.339 -13.339 1.00 87.81 76 THR A N 1
ATOM 604 C CA . THR A 1 76 ? 8.318 1.949 -14.659 1.00 87.81 76 THR A CA 1
ATOM 605 C C . THR A 1 76 ? 8.093 0.434 -14.701 1.00 87.81 76 THR A C 1
ATOM 607 O O . THR A 1 76 ? 9.042 -0.309 -14.446 1.00 87.81 76 THR A O 1
ATOM 610 N N . PRO A 1 77 ? 6.877 -0.039 -15.033 1.00 90.62 77 PRO A N 1
ATOM 611 C CA . PRO A 1 77 ? 5.660 0.753 -15.266 1.00 90.62 77 PRO A CA 1
ATOM 612 C C . PRO A 1 77 ? 5.167 1.466 -13.986 1.00 90.62 77 PRO A C 1
ATOM 614 O O . PRO A 1 77 ? 5.472 0.990 -12.890 1.00 90.62 77 PRO A O 1
ATOM 617 N N . PRO A 1 78 ? 4.397 2.573 -14.096 1.00 93.19 78 PRO A N 1
ATOM 618 C CA . PRO A 1 78 ? 3.787 3.224 -12.937 1.00 93.19 78 PRO A CA 1
ATOM 619 C C . PRO A 1 78 ? 2.951 2.245 -12.113 1.00 93.19 78 PRO A C 1
ATOM 621 O O . PRO A 1 78 ? 2.363 1.311 -12.659 1.00 93.19 78 PRO A O 1
ATOM 624 N N . LEU A 1 79 ? 2.847 2.474 -10.805 1.00 94.44 79 LEU A N 1
ATOM 625 C CA . LEU A 1 79 ? 2.039 1.634 -9.918 1.00 94.44 79 LEU A CA 1
ATOM 626 C C . LEU A 1 79 ? 0.774 2.362 -9.476 1.00 94.44 79 LEU A C 1
ATOM 628 O O . LEU A 1 79 ? 0.831 3.495 -9.009 1.00 94.44 79 LEU A O 1
ATOM 632 N N . LEU A 1 80 ? -0.365 1.683 -9.535 1.00 96.69 80 LEU A N 1
ATOM 633 C CA . LEU A 1 80 ? -1.542 2.036 -8.760 1.00 96.69 80 LEU A CA 1
ATOM 634 C C . LEU A 1 80 ? -1.364 1.541 -7.324 1.00 96.69 80 LEU A C 1
ATOM 636 O O . LEU A 1 80 ? -1.274 0.337 -7.070 1.00 96.69 80 LEU A O 1
ATOM 640 N N . LEU A 1 81 ? -1.349 2.488 -6.397 1.00 96.69 81 LEU A N 1
ATOM 641 C CA . LEU A 1 81 ? -1.426 2.267 -4.964 1.00 96.69 81 LEU A CA 1
ATOM 642 C C . LEU A 1 81 ? -2.898 2.290 -4.559 1.00 96.69 81 LEU A C 1
ATOM 644 O O . LEU A 1 81 ? -3.595 3.261 -4.858 1.00 96.69 81 LEU A O 1
ATOM 648 N N . THR A 1 82 ? -3.351 1.259 -3.853 1.00 97.44 82 THR A N 1
ATOM 649 C CA . THR A 1 82 ? -4.695 1.218 -3.266 1.00 97.44 82 THR A CA 1
ATOM 650 C C . THR A 1 82 ? -4.600 0.899 -1.782 1.00 97.44 82 THR A C 1
ATOM 652 O O . THR A 1 82 ? -4.041 -0.131 -1.412 1.00 97.44 82 THR A O 1
ATOM 655 N N . GLY A 1 83 ? -5.124 1.787 -0.942 1.00 96.31 83 GLY A N 1
ATOM 656 C CA . GLY A 1 83 ? -5.060 1.705 0.512 1.00 96.31 83 GLY A CA 1
ATOM 657 C C . GLY A 1 83 ? -6.439 1.540 1.145 1.00 96.31 83 GLY A C 1
ATOM 658 O O . GLY A 1 83 ? -7.380 2.234 0.764 1.00 96.31 83 GLY A O 1
ATOM 659 N N . PHE A 1 84 ? -6.529 0.663 2.142 1.00 93.56 84 PHE A N 1
ATOM 660 C CA . PHE A 1 84 ? -7.729 0.401 2.933 1.00 93.56 84 PHE A CA 1
ATOM 661 C C . PHE A 1 84 ? -7.409 0.533 4.417 1.00 93.56 84 PHE A C 1
ATOM 663 O O . PHE A 1 84 ? -6.437 -0.057 4.894 1.00 93.56 84 PHE A O 1
ATOM 670 N N . GLY A 1 85 ? -8.237 1.269 5.151 1.00 90.19 85 GLY A N 1
ATOM 671 C CA . GLY A 1 85 ? -8.208 1.265 6.608 1.00 90.19 85 GLY A CA 1
ATOM 672 C C . GLY A 1 85 ? -9.054 0.115 7.156 1.00 90.19 85 GLY A C 1
ATOM 673 O O . GLY A 1 85 ? -10.215 -0.026 6.782 1.00 90.19 85 GLY A O 1
ATOM 674 N N . VAL A 1 86 ? -8.492 -0.692 8.056 1.00 87.06 86 VAL A N 1
ATOM 675 C CA . VAL A 1 86 ? -9.189 -1.798 8.721 1.00 87.06 86 VAL A CA 1
ATOM 676 C C . VAL A 1 86 ? -9.118 -1.598 10.237 1.00 87.06 86 VAL A C 1
ATOM 678 O O . VAL A 1 86 ? -8.039 -1.762 10.817 1.00 87.06 86 VAL A O 1
ATOM 681 N N . PRO A 1 87 ? -10.234 -1.247 10.897 1.00 81.62 87 PRO A N 1
ATOM 682 C CA . PRO A 1 87 ? -10.291 -1.225 12.351 1.00 81.62 87 PRO A CA 1
ATOM 683 C C . PRO A 1 87 ? -10.315 -2.659 12.899 1.00 81.62 87 PRO A C 1
ATOM 685 O O . PRO A 1 87 ? -11.053 -3.513 12.406 1.00 81.62 87 PRO A O 1
ATOM 688 N N . ASN A 1 88 ? -9.525 -2.939 13.933 1.00 74.62 88 ASN A N 1
ATOM 689 C CA . ASN A 1 88 ? -9.632 -4.169 14.705 1.00 74.62 88 ASN A CA 1
ATOM 690 C C . ASN A 1 88 ? -10.662 -3.978 15.824 1.00 74.62 88 ASN A C 1
ATOM 692 O O . ASN A 1 88 ? -10.430 -3.244 16.784 1.00 74.62 88 ASN A O 1
ATOM 696 N N . SER A 1 89 ? -11.788 -4.683 15.721 1.00 67.44 89 SER A N 1
ATOM 697 C CA . SER A 1 89 ? -12.889 -4.603 16.685 1.00 67.44 89 SER A CA 1
ATOM 698 C C . SER A 1 89 ? -12.539 -5.104 18.092 1.00 67.44 89 SER A C 1
ATOM 700 O O . SER A 1 89 ? -13.272 -4.804 19.027 1.00 67.44 89 SER A O 1
ATOM 702 N N . THR A 1 90 ? -11.447 -5.861 18.268 1.00 69.31 90 THR A N 1
ATOM 703 C CA . THR A 1 90 ? -11.106 -6.472 19.571 1.00 69.31 90 THR A CA 1
ATOM 704 C C . THR A 1 90 ? -10.218 -5.622 20.469 1.00 69.31 90 THR A C 1
ATOM 706 O O . THR A 1 90 ? -10.341 -5.708 21.686 1.00 69.31 90 THR A O 1
ATOM 709 N N . ASN A 1 91 ? -9.323 -4.811 19.906 1.00 72.31 91 ASN A N 1
ATOM 710 C CA . ASN A 1 91 ? -8.363 -4.015 20.681 1.00 72.31 91 ASN A CA 1
ATOM 711 C C . ASN A 1 91 ? -8.287 -2.548 20.231 1.00 72.31 91 ASN A C 1
ATOM 713 O O . ASN A 1 91 ? -7.457 -1.801 20.740 1.00 72.31 91 ASN A O 1
ATOM 717 N N . GLY A 1 92 ? -9.121 -2.138 19.269 1.00 70.88 92 GLY A N 1
ATOM 718 C CA . GLY A 1 92 ? -9.096 -0.791 18.703 1.00 70.88 92 GLY A CA 1
ATOM 719 C C . GLY A 1 92 ? -7.862 -0.499 17.845 1.00 70.88 92 GLY A C 1
ATOM 720 O O . GLY A 1 92 ? -7.696 0.631 17.394 1.00 70.88 92 GLY A O 1
ATOM 721 N N . GLU A 1 93 ? -6.990 -1.484 17.591 1.00 81.81 93 GLU A N 1
ATOM 722 C CA . GLU A 1 93 ? -5.847 -1.281 16.707 1.00 81.81 93 GLU A CA 1
ATOM 723 C C . GLU A 1 93 ? -6.313 -1.055 15.277 1.00 81.81 93 GLU A C 1
ATOM 725 O O . GLU A 1 93 ? -7.123 -1.794 14.722 1.00 81.81 93 GLU A O 1
ATOM 730 N N . ILE A 1 94 ? -5.715 -0.065 14.639 1.00 85.06 94 ILE A N 1
ATOM 731 C CA . ILE A 1 94 ? -5.948 0.218 13.236 1.00 85.06 94 ILE A CA 1
ATOM 732 C C . ILE A 1 94 ? -4.845 -0.425 12.405 1.00 85.06 94 ILE A C 1
ATOM 734 O O . ILE A 1 94 ? -3.657 -0.331 12.725 1.00 85.06 94 ILE A O 1
ATOM 738 N N . ARG A 1 95 ? -5.248 -1.062 11.308 1.00 90.00 95 ARG A N 1
ATOM 739 C CA . ARG A 1 95 ? -4.342 -1.587 10.290 1.00 90.00 95 ARG A CA 1
ATOM 740 C C . ARG A 1 95 ? -4.620 -0.913 8.963 1.00 90.00 95 ARG A C 1
ATOM 742 O O . ARG A 1 95 ? -5.761 -0.580 8.654 1.00 90.00 95 ARG A O 1
ATOM 749 N N . VAL A 1 96 ? -3.578 -0.766 8.158 1.00 92.12 96 VAL A N 1
ATOM 750 C CA . VAL A 1 96 ? -3.717 -0.352 6.762 1.00 92.12 96 VAL A CA 1
ATOM 751 C C . VAL A 1 96 ? -3.314 -1.499 5.861 1.00 92.12 96 VAL A C 1
ATOM 753 O O . VAL A 1 96 ? -2.252 -2.093 6.037 1.00 92.12 96 VAL A O 1
ATOM 756 N N . ILE A 1 97 ? -4.159 -1.808 4.885 1.00 94.81 97 ILE A N 1
ATOM 757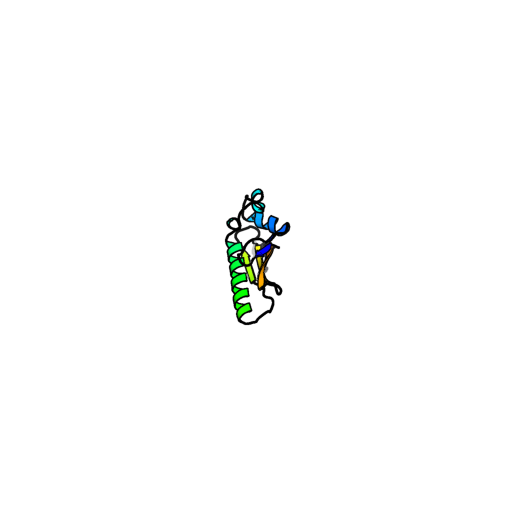 C CA . ILE A 1 97 ? -3.847 -2.748 3.814 1.00 94.81 97 ILE A CA 1
ATOM 758 C C . ILE A 1 97 ? -3.535 -1.936 2.564 1.00 94.81 97 ILE A C 1
ATOM 760 O O . ILE A 1 97 ? -4.362 -1.155 2.107 1.00 94.81 97 ILE A O 1
ATOM 764 N N . LEU A 1 98 ? -2.349 -2.143 2.001 1.00 95.44 98 LEU A N 1
ATOM 765 C CA . LEU A 1 98 ? -1.895 -1.525 0.764 1.00 95.44 98 LEU A CA 1
ATOM 766 C C . LEU A 1 98 ? -1.724 -2.587 -0.326 1.00 95.44 98 LEU A C 1
ATOM 768 O O . LEU A 1 98 ? -1.051 -3.608 -0.138 1.00 95.44 98 LEU A O 1
ATOM 772 N N . THR A 1 99 ? -2.279 -2.337 -1.504 1.00 96.81 99 THR A N 1
ATOM 773 C CA . THR A 1 99 ? -2.005 -3.118 -2.712 1.00 96.81 99 THR A CA 1
ATOM 774 C C . THR A 1 99 ? -1.285 -2.272 -3.751 1.00 96.81 99 THR A C 1
ATOM 776 O O . THR A 1 99 ? -1.538 -1.077 -3.874 1.00 96.81 99 THR A O 1
ATOM 779 N N . LEU A 1 100 ? -0.386 -2.921 -4.489 1.00 95.44 100 LEU A N 1
ATOM 780 C CA . LEU A 1 100 ? 0.421 -2.337 -5.552 1.00 95.44 100 LEU A CA 1
ATOM 781 C C . LEU A 1 100 ? 0.063 -3.075 -6.839 1.00 95.44 100 LEU A C 1
ATOM 783 O O . LEU A 1 100 ? 0.200 -4.298 -6.874 1.00 95.44 100 LEU A O 1
ATOM 787 N N . ASN A 1 101 ? -0.383 -2.353 -7.862 1.00 96.12 101 ASN A N 1
ATOM 788 C CA . ASN A 1 101 ? -0.723 -2.929 -9.161 1.00 96.12 101 ASN A CA 1
ATOM 789 C C . ASN A 1 101 ? -0.009 -2.158 -10.278 1.00 96.12 101 ASN A C 1
ATOM 791 O O . ASN A 1 101 ? -0.159 -0.940 -10.337 1.00 96.12 101 ASN A O 1
ATOM 795 N N . PRO A 1 102 ? 0.739 -2.818 -11.175 1.00 94.25 102 PRO A N 1
ATOM 796 C CA . PRO A 1 102 ? 1.273 -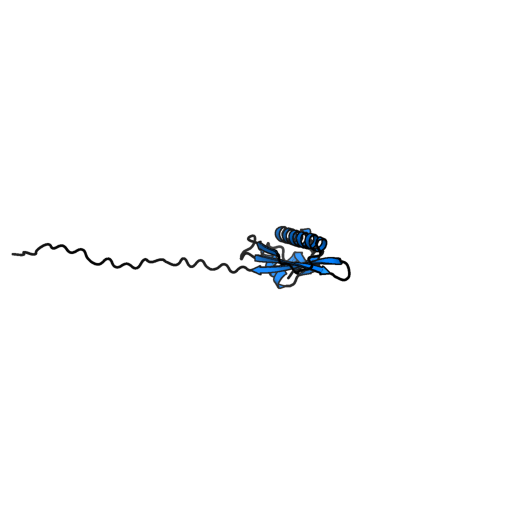2.173 -12.369 1.00 94.25 102 PRO A CA 1
ATOM 797 C C . PRO A 1 102 ? 0.156 -1.576 -13.222 1.00 94.25 102 PRO A C 1
ATOM 799 O O . PRO A 1 102 ? -0.834 -2.250 -13.508 1.00 94.25 102 PRO A O 1
ATOM 802 N N . LEU A 1 103 ? 0.321 -0.329 -13.654 1.00 91.62 103 LEU A N 1
ATOM 803 C CA . LEU A 1 103 ? -0.524 0.262 -14.679 1.00 91.62 103 LEU A CA 1
ATOM 804 C C . LEU A 1 103 ? 0.054 -0.124 -16.047 1.00 91.62 103 LEU A C 1
ATOM 806 O O . LEU A 1 103 ? 1.189 0.259 -16.344 1.00 91.62 103 LEU A O 1
ATOM 810 N N . PRO A 1 104 ? -0.675 -0.873 -16.891 1.00 77.56 104 PRO A N 1
ATOM 811 C CA . PRO A 1 104 ? -0.218 -1.124 -18.246 1.00 77.56 104 PRO A CA 1
ATOM 812 C C . PRO A 1 104 ? -0.150 0.213 -18.986 1.00 77.56 104 PRO A C 1
ATOM 814 O O . PRO A 1 104 ? -1.149 0.919 -19.112 1.00 77.56 104 PRO A O 1
ATOM 817 N N . SER A 1 105 ? 1.030 0.578 -19.480 1.00 64.62 105 SER A N 1
ATOM 818 C CA . SER A 1 105 ? 1.147 1.652 -20.458 1.00 64.62 105 SER A CA 1
ATOM 819 C C . SER A 1 105 ? 0.487 1.165 -21.742 1.00 64.62 105 SER A C 1
ATOM 821 O O . SER A 1 105 ? 1.024 0.276 -22.404 1.00 64.62 105 SER A O 1
ATOM 823 N N . THR A 1 106 ? -0.681 1.708 -22.090 1.00 60.81 106 THR A N 1
ATOM 824 C CA . THR A 1 106 ? -1.231 1.549 -23.439 1.00 60.81 106 THR A CA 1
ATOM 825 C C . THR A 1 106 ? -0.168 2.023 -24.426 1.00 60.81 106 THR A C 1
ATOM 827 O O . THR A 1 106 ? 0.232 3.189 -24.335 1.00 60.81 106 THR A O 1
ATOM 830 N N . PRO A 1 107 ? 0.330 1.169 -25.339 1.00 56.28 107 PRO A N 1
ATOM 831 C CA . PRO A 1 107 ? 1.190 1.648 -26.403 1.00 56.28 107 PRO A CA 1
ATOM 832 C C . PRO A 1 107 ? 0.390 2.689 -27.180 1.00 56.28 107 PRO A C 1
ATOM 834 O O . PR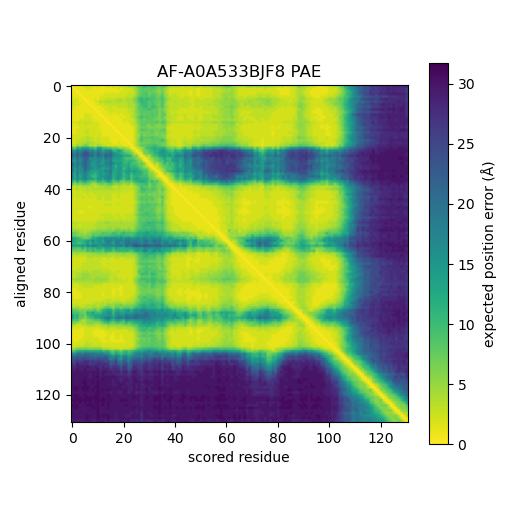O A 1 107 ? -0.713 2.413 -27.654 1.00 56.28 107 PRO A O 1
ATOM 837 N N . CYS A 1 108 ? 0.923 3.907 -27.245 1.00 52.59 108 CYS A N 1
ATOM 838 C CA . CYS A 1 108 ? 0.366 4.972 -28.057 1.00 52.59 108 CYS A CA 1
ATOM 839 C C . CYS A 1 108 ? 0.567 4.558 -29.520 1.00 52.59 108 CYS A C 1
ATOM 841 O O . CYS A 1 108 ? 1.576 4.887 -30.140 1.00 52.59 108 CYS A O 1
ATOM 843 N N . VAL A 1 109 ? -0.347 3.749 -30.059 1.00 54.69 109 VAL A N 1
ATOM 844 C CA . VAL A 1 109 ? -0.467 3.583 -31.502 1.00 54.69 109 VAL A CA 1
ATOM 845 C C . VAL A 1 109 ? -1.028 4.911 -31.972 1.00 54.69 109 VAL A C 1
ATOM 847 O O . VAL A 1 109 ? -2.232 5.149 -31.890 1.00 54.69 109 VAL A O 1
ATOM 850 N N . ALA A 1 110 ? -0.134 5.814 -32.372 1.00 52.75 110 ALA A N 1
ATOM 851 C CA . ALA A 1 110 ? -0.506 6.980 -33.144 1.00 52.75 110 ALA A CA 1
ATOM 852 C C . ALA A 1 110 ? -1.295 6.452 -34.344 1.00 52.75 110 ALA A C 1
ATOM 854 O O . ALA A 1 110 ? -0.736 5.825 -35.245 1.00 52.75 110 ALA A O 1
ATOM 855 N N . ALA A 1 111 ? -2.617 6.602 -34.291 1.00 51.75 111 ALA A N 1
ATOM 856 C CA . ALA A 1 111 ? -3.470 6.326 -35.422 1.00 51.75 111 ALA A CA 1
ATOM 857 C C . ALA A 1 111 ? -2.979 7.250 -36.535 1.00 51.75 111 ALA A C 1
ATOM 859 O O . ALA A 1 111 ? -3.120 8.469 -36.448 1.00 51.75 111 ALA A O 1
ATOM 860 N N . ASN A 1 112 ? -2.322 6.664 -37.535 1.00 48.88 112 ASN A N 1
ATOM 861 C CA . ASN A 1 112 ? -2.027 7.326 -38.790 1.00 48.88 112 ASN A CA 1
ATOM 862 C C . ASN A 1 112 ? -3.368 7.732 -39.401 1.00 48.88 112 ASN A C 1
ATOM 864 O O . ASN A 1 112 ? -4.014 6.949 -40.095 1.00 48.88 112 ASN A O 1
ATOM 868 N N . SER A 1 113 ? -3.800 8.953 -39.115 1.00 50.69 113 SER A N 1
ATOM 869 C CA . SER A 1 113 ? -4.884 9.608 -39.824 1.00 50.69 113 SER A CA 1
ATOM 870 C C . SER A 1 113 ? -4.382 9.906 -41.235 1.00 50.69 113 SER A C 1
ATOM 872 O O . SER A 1 113 ? -3.850 10.982 -41.485 1.00 50.69 113 SER A O 1
ATOM 874 N N . GLN A 1 114 ? -4.499 8.955 -42.162 1.00 57.78 114 GLN A N 1
ATOM 875 C CA . GLN A 1 114 ? -4.548 9.300 -43.581 1.00 57.78 114 GLN A CA 1
ATOM 876 C C . GLN A 1 114 ? -5.952 9.842 -43.867 1.00 57.78 114 GLN A C 1
ATOM 878 O O . GLN A 1 114 ? -6.915 9.080 -43.756 1.00 57.78 114 GLN A O 1
ATOM 883 N N . PRO A 1 115 ? -6.118 11.117 -44.261 1.00 46.44 115 PRO A N 1
ATOM 884 C CA . PRO A 1 115 ? -7.358 11.546 -44.870 1.00 46.44 115 PRO A CA 1
ATOM 885 C C . PRO A 1 115 ? -7.368 11.012 -46.302 1.00 46.44 115 PRO A C 1
ATOM 887 O O . PRO A 1 115 ? -6.629 11.466 -47.175 1.00 46.44 115 PRO A O 1
ATOM 890 N N . LEU A 1 116 ? -8.212 10.012 -46.518 1.00 51.44 116 LEU A N 1
ATOM 891 C CA . LEU A 1 116 ? -8.729 9.630 -47.822 1.00 51.44 116 LEU A CA 1
ATOM 892 C C . LEU A 1 116 ? -9.568 10.800 -48.354 1.00 51.44 116 LEU A C 1
ATOM 894 O O . LEU A 1 116 ? -10.662 11.027 -47.850 1.00 51.44 116 LEU A O 1
ATOM 898 N N . HIS A 1 117 ? -9.091 11.510 -49.376 1.00 52.75 117 HIS A N 1
ATOM 899 C CA . HIS A 1 117 ? -9.972 12.225 -50.302 1.00 52.75 117 HIS A CA 1
ATOM 900 C C . HIS A 1 117 ? -9.429 12.132 -51.738 1.00 52.75 117 HIS A C 1
ATOM 902 O O . HIS A 1 117 ? -8.314 12.585 -51.999 1.00 52.75 117 HIS A O 1
ATOM 908 N N . PRO A 1 118 ? -10.205 11.564 -52.679 1.00 54.44 118 PRO A N 1
ATOM 909 C CA . PRO A 1 118 ? -9.978 11.724 -54.106 1.00 54.44 118 PRO A CA 1
ATOM 910 C C . PRO A 1 118 ? -10.575 13.066 -54.550 1.00 54.44 118 PRO A C 1
ATOM 912 O O . PRO A 1 118 ? -11.774 13.292 -54.391 1.00 54.44 118 PRO A O 1
ATOM 915 N N . LEU A 1 119 ? -9.752 13.964 -55.096 1.00 41.19 119 LEU A N 1
ATOM 916 C CA . LEU A 1 119 ? -10.239 15.179 -55.750 1.00 41.19 119 LEU A CA 1
ATOM 917 C C . LEU A 1 119 ? -10.464 14.865 -57.233 1.00 41.19 119 LEU A C 1
ATOM 919 O O . LEU A 1 119 ? -9.520 14.829 -58.021 1.00 41.19 119 LEU A O 1
ATOM 923 N N . ALA A 1 120 ? -11.716 14.577 -57.578 1.00 50.16 120 ALA A N 1
ATOM 924 C CA . ALA A 1 120 ? -12.176 14.558 -58.956 1.00 50.16 120 ALA A CA 1
ATOM 925 C C . ALA A 1 120 ? -12.414 15.992 -59.464 1.00 50.16 120 ALA A C 1
ATOM 927 O O . ALA A 1 120 ? -12.891 16.849 -58.724 1.00 50.16 120 ALA A O 1
ATOM 928 N N . ASP A 1 121 ? -12.101 16.162 -60.749 1.00 46.66 121 ASP A N 1
ATOM 929 C CA . ASP A 1 121 ? -12.578 17.167 -61.704 1.00 46.66 121 ASP A CA 1
ATOM 930 C C . ASP A 1 121 ? -12.209 18.650 -61.531 1.00 46.66 121 ASP A C 1
ATOM 932 O O . ASP A 1 121 ? -12.877 19.417 -60.845 1.00 46.66 121 ASP A O 1
ATOM 936 N N . VAL A 1 122 ? -11.256 19.091 -62.367 1.00 49.25 122 VAL A N 1
ATOM 937 C CA . VAL A 1 122 ? -11.389 20.345 -63.129 1.00 49.25 122 VAL A CA 1
ATOM 938 C C . VAL A 1 122 ? -11.001 20.087 -64.591 1.00 49.25 122 VAL A C 1
ATOM 940 O O . VAL A 1 122 ? -9.844 19.854 -64.933 1.00 49.25 122 VAL A O 1
ATOM 943 N N . HIS A 1 123 ? -12.015 20.135 -65.451 1.00 49.25 123 HIS A N 1
ATOM 944 C CA . HIS A 1 123 ? -11.954 20.219 -66.910 1.00 49.25 123 HIS A CA 1
ATOM 945 C C . HIS A 1 123 ? -11.315 21.550 -67.362 1.00 49.25 123 HIS A C 1
ATOM 947 O O . HIS A 1 123 ? -11.759 22.594 -66.891 1.00 49.25 123 HIS A O 1
ATOM 953 N N . ALA A 1 124 ? -10.390 21.536 -68.337 1.00 44.09 124 ALA A N 1
ATOM 954 C CA . ALA A 1 124 ? -10.303 22.553 -69.406 1.00 44.09 124 ALA A CA 1
ATOM 955 C C . ALA A 1 124 ? -9.259 22.206 -70.498 1.00 44.09 124 ALA A C 1
ATOM 957 O O . ALA A 1 124 ? -8.056 22.354 -70.316 1.00 44.09 124 ALA A O 1
ATOM 958 N N . SER A 1 125 ? -9.789 21.758 -71.640 1.00 46.00 125 SER A N 1
ATOM 959 C CA . SER A 1 125 ? -9.367 21.939 -73.043 1.00 46.00 125 SER A CA 1
ATOM 960 C C . SER A 1 125 ? -8.047 22.672 -73.371 1.00 46.00 125 SER A C 1
ATOM 962 O O . SER A 1 125 ? -7.925 23.863 -73.096 1.00 46.00 125 SER A O 1
ATOM 964 N N . VAL A 1 126 ? -7.167 22.023 -74.152 1.00 48.56 126 VAL A N 1
ATOM 965 C CA . VAL A 1 126 ? -6.384 22.675 -75.223 1.00 48.56 126 VAL A CA 1
ATOM 966 C C . VAL A 1 126 ? -6.369 21.770 -76.460 1.00 48.56 126 VAL A C 1
ATOM 968 O O . VAL A 1 126 ? -5.966 20.610 -76.404 1.00 48.56 126 VAL A O 1
ATOM 971 N N . SER A 1 127 ? -6.852 22.341 -77.564 1.00 47.06 127 SER A N 1
ATOM 972 C CA . SER A 1 127 ? -6.962 21.780 -78.909 1.00 47.06 127 SER A CA 1
ATOM 973 C C . SER A 1 127 ? -5.673 21.170 -79.451 1.00 47.06 127 SER A C 1
ATOM 975 O O . SER A 1 127 ? -4.598 21.756 -79.353 1.00 47.06 127 SER A O 1
ATOM 977 N N . GLY A 1 128 ? -5.827 20.051 -80.158 1.00 45.03 128 GLY A N 1
ATOM 978 C CA . GLY A 1 128 ? -4.857 19.611 -81.151 1.00 45.03 128 GLY A CA 1
ATOM 979 C C . GLY A 1 128 ? -4.974 20.412 -82.451 1.00 45.03 128 GLY A C 1
ATOM 980 O O . GLY A 1 128 ? -6.072 20.786 -82.858 1.00 45.03 128 GLY A O 1
ATOM 981 N N . ALA A 1 129 ? -3.839 20.618 -83.114 1.00 51.84 129 ALA A N 1
ATOM 982 C CA . ALA A 1 129 ? -3.728 20.644 -84.569 1.00 51.84 129 ALA A CA 1
ATOM 983 C C . ALA A 1 129 ? -2.259 20.403 -84.940 1.00 51.84 129 ALA A C 1
ATOM 985 O O . ALA A 1 129 ? -1.384 21.216 -84.653 1.00 51.84 129 ALA A O 1
ATOM 986 N N . ILE A 1 130 ? -2.015 19.239 -85.536 1.00 47.41 130 ILE A N 1
ATOM 987 C CA . ILE A 1 130 ? -0.787 18.861 -86.224 1.00 47.41 130 ILE A CA 1
ATOM 988 C C . ILE A 1 130 ? -1.173 18.876 -87.703 1.00 47.41 130 ILE A C 1
ATOM 990 O O . ILE A 1 130 ? -2.090 18.139 -88.066 1.00 47.41 130 ILE A O 1
ATOM 994 N N . SER A 1 131 ? -0.537 19.744 -88.490 1.00 57.41 131 SER A N 1
ATOM 995 C CA . SER A 1 131 ? -0.132 19.567 -89.897 1.00 57.41 131 SER A CA 1
ATOM 996 C C . SER A 1 131 ? 0.268 20.904 -90.503 1.00 57.41 131 SER A C 1
ATOM 998 O O . SER A 1 131 ? -0.545 21.850 -90.438 1.00 57.41 131 SER A O 1
#